Protein AF-A0A847EX05-F1 (afdb_monomer)

Solvent-accessible surface area (backbone atoms only — not comparable to full-atom values): 6772 Å² total; per-residue (Å²): 99,72,54,57,78,71,68,52,88,45,72,25,46,49,72,55,22,53,56,35,44,78,70,76,30,79,47,45,50,23,8,41,78,85,66,51,64,49,65,60,45,47,62,58,38,50,73,66,65,73,51,83,64,46,78,60,63,81,91,55,88,47,68,65,53,50,52,42,52,48,53,52,56,50,47,30,58,76,63,72,28,50,76,41,66,46,69,70,58,47,51,55,50,53,52,52,62,72,69,52,51,80,88,69,61,79,78,74,57,83,90,80,113

Mean predicted aligned error: 4.74 Å

Sequence (113 aa):
RLLQEKGYTVYATSGTCAFLTENGVTATEVSWPDGTGQGDNIMELIAKHRFDLVINIPKNLSKRELTNGFKIRRAAIDYNVPLITNSRLASAFIEAFCHLAETDIQIKSWQEY

Nearest PDB structures (foldseek):
  1b93-assembly1_C-2  TM=7.236E-01  e=9.503E-03  Escherichia coli
  1egh-assembly1_A  TM=7.331E-01  e=1.634E-02  Escherichia coli
  1vmd-assembly1_A  TM=7.049E-01  e=1.527E-02  Thermotoga maritima
  1wo8-assembly1_A  TM=7.160E-01  e=5.533E-02  Thermus thermophilus HB8
  5hn3-assembly1_A  TM=4.965E-01  e=5.183E+00  Thermococcus kodakarensis KOD1

Secondary structure (DSSP, 8-state):
-HHHHTTPPPEEEHHHHHHHHHTT---EEEB-TTS-SSSSBHHHHHHTT--S-EE---SS--HHHHHHHHHHHHHHHHTT--EE--HHHHHHHHHHHHHS-GGG-----GGG-

Structure (mmCIF, N/CA/C/O backbone):
data_AF-A0A847EX05-F1
#
_entry.id   AF-A0A847EX05-F1
#
loop_
_atom_site.group_PDB
_atom_site.id
_atom_site.type_symbol
_atom_site.label_atom_id
_atom_site.label_alt_id
_atom_site.label_comp_id
_atom_site.label_asym_id
_atom_site.label_entity_id
_atom_site.label_seq_id
_atom_site.pdbx_PDB_ins_code
_atom_site.Cartn_x
_atom_site.Cartn_y
_atom_site.Cartn_z
_atom_site.occupancy
_atom_site.B_iso_or_equiv
_atom_site.auth_seq_id
_atom_site.auth_comp_id
_atom_site.auth_asym_id
_atom_site.auth_atom_id
_atom_site.pdbx_PDB_model_num
ATOM 1 N N . ARG A 1 1 ? 0.991 7.306 13.034 1.00 90.88 1 ARG A N 1
ATOM 2 C CA . ARG A 1 1 ? 0.797 6.889 14.443 1.00 90.88 1 ARG A CA 1
ATOM 3 C C . ARG A 1 1 ? -0.635 6.431 14.686 1.00 90.88 1 ARG A C 1
ATOM 5 O O . ARG A 1 1 ? -0.787 5.271 15.020 1.00 90.88 1 ARG A O 1
ATOM 12 N N . LEU A 1 2 ? -1.650 7.239 14.355 1.00 93.06 2 LEU A N 1
ATOM 13 C CA . LEU A 1 2 ? -3.074 6.886 14.507 1.00 93.06 2 LEU A CA 1
ATOM 14 C C . LEU A 1 2 ? -3.460 5.470 14.022 1.00 93.06 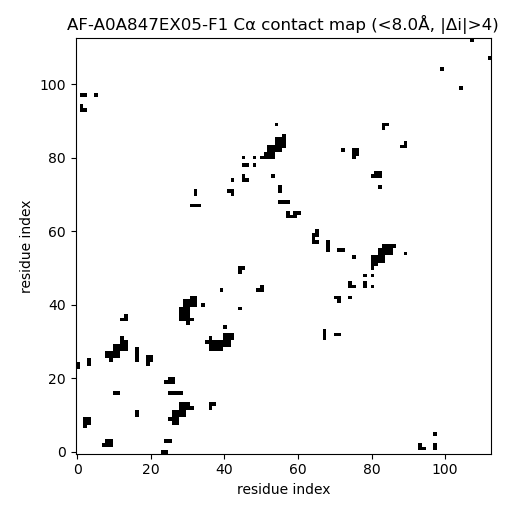2 LEU A C 1
ATOM 16 O O . LEU A 1 2 ? -4.096 4.722 14.753 1.00 93.06 2 LEU A O 1
ATOM 20 N N . LEU A 1 3 ? -3.004 5.062 12.830 1.00 94.00 3 LEU A N 1
ATOM 21 C CA . LEU A 1 3 ? -3.241 3.703 12.316 1.00 94.00 3 LEU A CA 1
ATOM 22 C C . LEU A 1 3 ? -2.675 2.603 13.234 1.00 94.00 3 LEU A C 1
ATOM 24 O O . LEU A 1 3 ? -3.352 1.619 13.505 1.00 94.00 3 LEU A O 1
ATOM 28 N N . GLN A 1 4 ? -1.457 2.786 13.747 1.00 93.88 4 GLN A N 1
ATOM 29 C CA . GLN A 1 4 ? -0.829 1.835 14.666 1.00 93.88 4 GLN A CA 1
ATOM 30 C C . GLN A 1 4 ? -1.556 1.79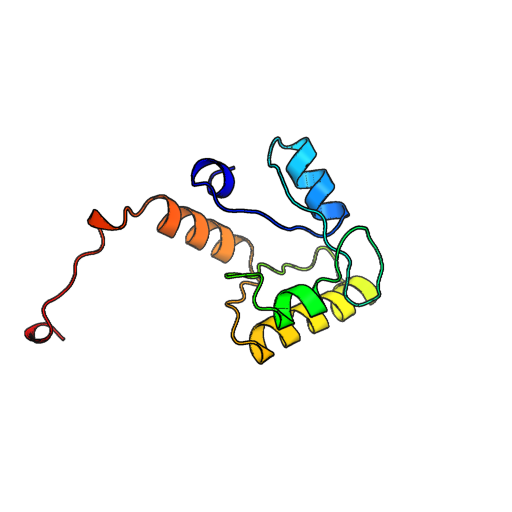7 16.014 1.00 93.88 4 GLN A C 1
ATOM 32 O O . GLN A 1 4 ? -1.764 0.723 16.565 1.00 93.88 4 GLN A O 1
ATOM 37 N N . GLU A 1 5 ? -1.977 2.953 16.531 1.00 92.69 5 GLU A N 1
ATOM 38 C CA . GLU A 1 5 ? -2.761 3.050 17.773 1.00 92.69 5 GLU A CA 1
ATOM 39 C C . GLU A 1 5 ? -4.107 2.324 17.659 1.00 92.69 5 GLU A C 1
ATOM 41 O O . GLU A 1 5 ? -4.603 1.777 18.640 1.00 92.69 5 GLU A O 1
ATOM 46 N N . LYS A 1 6 ? -4.675 2.274 16.451 1.00 91.88 6 LYS A N 1
ATOM 47 C CA . LYS A 1 6 ? -5.899 1.530 16.132 1.00 91.88 6 LYS A CA 1
ATOM 48 C C . LYS A 1 6 ? -5.653 0.067 15.744 1.00 91.88 6 LYS A C 1
ATOM 50 O O . LYS A 1 6 ? -6.606 -0.637 15.438 1.00 91.88 6 LYS A O 1
ATOM 55 N N . GLY A 1 7 ? -4.403 -0.399 15.776 1.00 92.62 7 GLY A N 1
ATOM 56 C CA . GLY A 1 7 ? -4.046 -1.796 15.515 1.00 92.62 7 GLY A CA 1
ATOM 57 C C . GLY A 1 7 ? -3.966 -2.184 14.036 1.00 92.62 7 GLY A C 1
ATOM 58 O O . GLY A 1 7 ? -3.888 -3.372 13.729 1.00 92.62 7 GLY A O 1
ATOM 59 N N . TYR A 1 8 ? -3.959 -1.221 13.109 1.00 94.44 8 TYR A N 1
ATOM 60 C CA . TYR A 1 8 ? -3.776 -1.520 11.689 1.00 94.44 8 TYR A CA 1
ATOM 61 C C . TYR A 1 8 ? -2.330 -1.917 11.390 1.00 94.44 8 TYR A C 1
ATOM 63 O O . TYR A 1 8 ? -1.376 -1.314 11.887 1.00 94.44 8 TYR A O 1
ATOM 71 N N . THR A 1 9 ? -2.170 -2.900 10.505 1.00 95.81 9 THR A N 1
ATOM 72 C CA . THR A 1 9 ? -0.852 -3.303 10.006 1.00 95.81 9 THR A CA 1
ATOM 73 C C . THR A 1 9 ? -0.437 -2.389 8.860 1.00 95.81 9 THR A C 1
ATOM 75 O O . THR A 1 9 ? -1.163 -2.240 7.879 1.00 95.81 9 THR A O 1
ATOM 78 N N . VAL A 1 10 ? 0.746 -1.785 8.967 1.00 96.62 10 VAL A N 1
ATOM 79 C CA . VAL A 1 10 ? 1.285 -0.890 7.937 1.00 96.62 10 VAL A CA 1
ATOM 80 C C . VAL A 1 10 ? 2.360 -1.618 7.142 1.00 96.62 10 VAL A C 1
ATOM 82 O O . VAL A 1 10 ? 3.292 -2.180 7.714 1.00 96.62 10 VAL A O 1
ATOM 85 N N . TYR A 1 11 ? 2.255 -1.565 5.817 1.00 97.19 11 TYR A N 1
ATOM 86 C CA . TYR A 1 11 ? 3.295 -2.012 4.895 1.00 97.19 11 TYR A CA 1
ATOM 87 C C . TYR A 1 11 ? 3.872 -0.814 4.146 1.00 97.19 11 TYR A C 1
ATOM 89 O O . TYR A 1 11 ? 3.153 0.141 3.842 1.00 97.19 11 TYR A O 1
ATOM 97 N N . ALA A 1 12 ? 5.168 -0.845 3.849 1.00 96.50 12 ALA A N 1
ATOM 98 C CA . ALA A 1 12 ? 5.846 0.278 3.217 1.00 96.50 12 ALA A CA 1
ATOM 99 C C . ALA A 1 12 ? 7.052 -0.163 2.381 1.00 96.50 12 ALA A C 1
ATOM 101 O O . ALA A 1 12 ? 7.798 -1.059 2.754 1.00 96.50 12 ALA A O 1
ATOM 102 N N . THR A 1 13 ? 7.297 0.520 1.263 1.00 94.94 13 THR A N 1
ATOM 103 C CA . THR A 1 13 ? 8.554 0.365 0.512 1.00 94.94 13 THR A CA 1
ATOM 104 C C . THR A 1 13 ? 9.742 0.811 1.361 1.00 94.94 13 THR A C 1
ATOM 106 O O . THR A 1 13 ? 9.580 1.745 2.147 1.00 94.94 13 THR A O 1
ATOM 109 N N . SER A 1 14 ? 10.937 0.260 1.136 1.00 92.50 14 SER A N 1
ATOM 110 C CA . SER A 1 14 ? 12.157 0.479 1.940 1.00 92.50 14 SER A CA 1
ATOM 111 C C . SER A 1 14 ? 12.341 1.895 2.497 1.00 92.50 14 SER A C 1
ATOM 113 O O . SER A 1 14 ? 12.435 2.086 3.705 1.00 92.50 14 SER A O 1
ATOM 115 N N . GLY A 1 15 ? 12.336 2.917 1.631 1.00 92.62 15 GLY A N 1
ATOM 116 C CA . GLY A 1 15 ? 12.556 4.303 2.063 1.00 92.62 15 GLY A CA 1
ATOM 117 C C . GLY A 1 15 ? 11.439 4.852 2.957 1.00 92.62 15 GLY A C 1
ATOM 118 O O . GLY A 1 15 ? 11.705 5.578 3.910 1.00 92.62 15 GLY A O 1
ATOM 119 N N . THR A 1 16 ? 10.193 4.482 2.670 1.00 94.56 16 THR A N 1
ATOM 120 C CA . THR A 1 16 ? 9.029 4.841 3.491 1.00 94.56 16 THR A CA 1
ATOM 121 C C . THR A 1 16 ? 9.032 4.064 4.805 1.00 94.56 16 THR A C 1
ATOM 123 O O . THR A 1 16 ? 8.714 4.635 5.841 1.00 94.56 16 THR A O 1
ATOM 126 N N . CYS A 1 17 ? 9.431 2.790 4.786 1.00 96.31 17 CYS A N 1
ATOM 127 C CA . CYS A 1 17 ? 9.538 1.953 5.978 1.00 96.31 17 CYS A CA 1
ATOM 128 C C . CYS A 1 17 ? 10.572 2.517 6.960 1.00 96.31 17 CYS A C 1
ATOM 130 O O . CYS A 1 17 ? 10.266 2.688 8.136 1.00 96.31 17 CYS A O 1
ATOM 132 N N . ALA A 1 18 ? 11.759 2.885 6.467 1.00 95.56 18 ALA A N 1
ATOM 133 C CA . ALA A 1 18 ? 12.787 3.541 7.273 1.00 95.56 18 ALA A CA 1
ATOM 134 C C . ALA A 1 18 ? 12.267 4.847 7.896 1.00 95.56 18 ALA A C 1
ATOM 136 O O . ALA A 1 18 ? 12.331 5.016 9.112 1.00 95.56 18 ALA A O 1
ATOM 137 N N . PHE A 1 19 ? 11.651 5.715 7.084 1.00 95.50 19 PHE A N 1
ATOM 138 C CA . PHE A 1 19 ? 11.075 6.975 7.557 1.00 95.50 19 PHE A CA 1
ATOM 139 C C . PHE A 1 19 ? 10.009 6.771 8.647 1.00 95.50 19 PHE A C 1
ATOM 141 O O . PHE A 1 19 ? 9.990 7.492 9.643 1.00 95.50 19 PHE A O 1
ATOM 148 N N . LEU A 1 20 ? 9.112 5.797 8.476 1.00 95.75 20 LEU A N 1
ATOM 149 C CA . LEU A 1 20 ? 8.074 5.487 9.460 1.00 95.75 20 LEU A CA 1
ATOM 150 C C . LEU A 1 20 ? 8.680 4.978 10.772 1.00 95.75 20 LEU A C 1
ATOM 152 O O . LEU A 1 20 ? 8.331 5.494 11.837 1.00 95.75 20 LEU A O 1
ATOM 156 N N . THR A 1 21 ? 9.626 4.042 10.692 1.00 95.50 21 THR A N 1
ATOM 157 C CA . THR A 1 21 ? 10.293 3.452 11.860 1.00 95.50 21 THR A CA 1
ATOM 158 C C . THR A 1 21 ? 11.078 4.497 12.649 1.00 95.50 21 THR A C 1
ATOM 160 O O . THR A 1 21 ? 10.938 4.563 13.869 1.00 95.50 21 THR A O 1
ATOM 163 N N . GLU A 1 22 ? 11.824 5.380 11.976 1.00 96.81 22 GLU A N 1
ATOM 164 C CA . GLU A 1 22 ? 12.527 6.512 12.607 1.00 96.81 22 GLU A CA 1
ATOM 165 C C . GLU A 1 22 ? 11.571 7.451 13.361 1.00 96.81 22 GLU A C 1
ATOM 167 O O . GLU A 1 22 ? 11.948 8.072 14.352 1.00 96.81 22 GLU A O 1
ATOM 172 N N . ASN A 1 23 ? 10.307 7.522 12.933 1.00 95.50 23 ASN A N 1
ATOM 173 C CA . ASN A 1 23 ? 9.261 8.326 13.563 1.00 95.50 23 ASN A CA 1
ATOM 174 C C . ASN A 1 23 ? 8.391 7.536 14.564 1.00 95.50 23 ASN A C 1
ATOM 176 O O . ASN A 1 23 ? 7.351 8.040 15.017 1.00 95.50 23 ASN A O 1
ATOM 180 N N . GLY A 1 24 ? 8.809 6.323 14.940 1.00 95.00 24 GLY A N 1
ATOM 181 C CA . GLY A 1 24 ? 8.137 5.473 15.926 1.00 95.00 24 GLY A CA 1
ATOM 182 C C . GLY A 1 24 ? 6.879 4.776 15.402 1.00 95.00 24 GLY A C 1
ATOM 183 O O . GLY A 1 24 ? 5.996 4.445 16.191 1.00 95.00 24 GLY A O 1
ATOM 184 N N . VAL A 1 25 ? 6.761 4.603 14.082 1.00 95.94 25 VAL A N 1
ATOM 185 C CA . VAL A 1 25 ? 5.685 3.838 13.441 1.00 95.94 25 VAL A CA 1
ATOM 186 C C . VAL A 1 25 ? 6.261 2.548 12.872 1.00 95.94 25 VAL A C 1
ATOM 188 O O . VAL A 1 25 ? 7.062 2.579 11.943 1.00 95.94 25 VAL A O 1
ATOM 191 N N . THR A 1 26 ? 5.832 1.410 13.403 1.00 95.62 26 THR A N 1
ATOM 192 C CA . THR A 1 26 ? 6.207 0.093 12.892 1.00 95.62 26 THR A CA 1
ATOM 193 C C . THR A 1 26 ? 5.561 -0.138 11.530 1.00 95.62 26 THR A C 1
ATOM 195 O O . THR A 1 26 ? 4.352 0.031 11.366 1.00 95.62 26 THR A O 1
ATOM 198 N N . ALA A 1 27 ? 6.366 -0.550 10.554 1.00 96.69 27 ALA A N 1
ATOM 199 C CA . ALA A 1 27 ? 5.907 -0.940 9.230 1.00 96.69 27 ALA A CA 1
ATOM 200 C C . ALA A 1 27 ? 6.648 -2.197 8.756 1.00 96.69 27 ALA A C 1
ATOM 202 O O . ALA A 1 27 ? 7.803 -2.419 9.115 1.00 96.69 27 ALA A O 1
ATOM 203 N N . THR A 1 28 ? 5.974 -3.015 7.951 1.00 96.56 28 THR A N 1
ATOM 204 C CA . THR A 1 28 ? 6.570 -4.178 7.286 1.00 96.56 28 THR A CA 1
ATOM 205 C C . THR A 1 28 ? 7.085 -3.763 5.914 1.00 96.56 28 THR A C 1
ATOM 207 O O . THR A 1 28 ? 6.340 -3.192 5.112 1.00 96.56 28 THR A O 1
ATOM 210 N N . GLU A 1 29 ? 8.357 -4.038 5.638 1.00 97.19 29 GLU A N 1
ATOM 211 C CA . GLU A 1 29 ? 8.970 -3.670 4.366 1.00 97.19 29 GLU A CA 1
ATOM 212 C C . GLU A 1 29 ? 8.453 -4.541 3.208 1.00 97.19 29 GLU A C 1
ATOM 214 O O . GLU A 1 29 ? 8.281 -5.752 3.358 1.00 97.19 29 GLU A O 1
ATOM 219 N N . VAL A 1 30 ? 8.208 -3.919 2.052 1.00 97.00 30 VAL A N 1
ATOM 220 C CA . VAL A 1 30 ? 7.851 -4.598 0.796 1.00 97.00 30 VAL A CA 1
ATOM 221 C C . VAL A 1 30 ? 8.738 -4.129 -0.352 1.00 97.00 30 VAL A C 1
ATOM 223 O O . VAL A 1 30 ? 9.126 -2.954 -0.420 1.00 97.00 30 VAL A O 1
ATOM 226 N N . SER A 1 31 ? 9.017 -5.029 -1.293 1.00 96.94 31 SER A N 1
ATOM 227 C CA . SER A 1 31 ? 9.819 -4.714 -2.472 1.00 96.94 31 SER A CA 1
ATOM 228 C C . SER A 1 31 ? 8.963 -4.139 -3.601 1.00 96.94 31 SER A C 1
ATOM 230 O O . SER A 1 31 ? 7.762 -4.396 -3.732 1.00 96.94 31 SER A O 1
ATOM 232 N N . TRP A 1 32 ? 9.590 -3.308 -4.426 1.00 96.19 32 TRP A N 1
ATOM 233 C CA . TRP A 1 32 ? 8.970 -2.652 -5.570 1.00 96.19 32 TRP A CA 1
ATOM 234 C C . TRP A 1 32 ? 8.632 -3.640 -6.703 1.00 96.19 32 TRP A C 1
ATOM 236 O O . TRP A 1 32 ? 9.188 -4.736 -6.773 1.00 96.19 32 TRP A O 1
ATOM 246 N N . PRO A 1 33 ? 7.789 -3.241 -7.678 1.00 95.88 33 PRO A N 1
ATOM 247 C CA . PRO A 1 33 ? 7.465 -4.060 -8.850 1.00 95.88 33 PRO A CA 1
ATOM 248 C C . PRO A 1 33 ? 8.666 -4.456 -9.721 1.00 95.88 33 PRO A C 1
ATOM 250 O O . PRO A 1 33 ? 8.552 -5.364 -10.535 1.00 95.88 33 PRO A O 1
ATOM 253 N N . ASP A 1 34 ? 9.791 -3.748 -9.613 1.00 94.19 34 ASP A N 1
ATOM 254 C CA . ASP A 1 34 ? 11.051 -4.069 -10.296 1.00 94.19 34 ASP A CA 1
ATOM 255 C C . ASP A 1 34 ? 11.960 -5.010 -9.477 1.00 94.19 34 ASP A C 1
ATOM 257 O O . ASP A 1 34 ? 13.092 -5.263 -9.880 1.00 94.19 34 ASP A O 1
ATOM 261 N N . GLY A 1 35 ? 11.481 -5.519 -8.336 1.00 90.19 35 GLY A N 1
ATOM 262 C CA . GLY A 1 35 ? 12.211 -6.421 -7.442 1.00 90.19 35 GLY A CA 1
ATOM 263 C C . GLY A 1 35 ? 13.199 -5.721 -6.509 1.00 90.19 35 GLY A C 1
ATOM 264 O O . GLY A 1 35 ? 13.910 -6.385 -5.763 1.00 90.19 35 GLY A O 1
ATOM 265 N N . THR A 1 36 ? 13.272 -4.388 -6.533 1.00 90.50 36 THR A N 1
ATOM 266 C CA . THR A 1 36 ? 14.178 -3.639 -5.655 1.00 90.50 36 THR A CA 1
ATOM 267 C C . THR A 1 36 ? 13.581 -3.406 -4.265 1.00 90.50 36 THR A C 1
ATOM 269 O O . THR A 1 36 ? 12.395 -3.113 -4.130 1.00 90.50 36 THR A O 1
ATOM 272 N N . GLY A 1 37 ? 14.419 -3.465 -3.229 1.00 89.12 37 GLY A N 1
ATOM 273 C CA . GLY A 1 37 ? 13.998 -3.364 -1.824 1.00 89.12 37 GLY A CA 1
ATOM 274 C C . GLY A 1 37 ? 14.004 -4.725 -1.128 1.00 89.12 37 GLY A C 1
ATOM 275 O O . GLY A 1 37 ? 14.446 -5.710 -1.717 1.00 89.12 37 GLY A O 1
ATOM 276 N N . GLN A 1 38 ? 13.556 -4.774 0.125 1.00 88.88 38 GLN A N 1
ATOM 277 C CA . GLN A 1 38 ? 13.456 -6.015 0.896 1.00 88.88 38 GLN A CA 1
ATOM 278 C C . GLN A 1 38 ? 11.998 -6.453 1.062 1.00 88.88 38 GLN A C 1
ATOM 280 O O . GLN A 1 38 ? 11.074 -5.660 0.889 1.00 88.88 38 GLN A O 1
ATOM 285 N N . GLY A 1 39 ? 11.805 -7.724 1.414 1.00 92.38 39 GLY A N 1
ATOM 286 C CA . GLY A 1 39 ? 10.484 -8.308 1.629 1.00 92.38 39 GLY A CA 1
ATOM 287 C C . GLY A 1 39 ? 9.765 -8.725 0.344 1.00 92.38 39 GLY A C 1
ATOM 288 O O . GLY A 1 39 ? 10.296 -8.635 -0.769 1.00 92.38 39 GLY A O 1
ATOM 289 N N . ASP A 1 40 ? 8.536 -9.202 0.522 1.00 95.44 40 ASP A N 1
ATOM 290 C CA . ASP A 1 40 ? 7.698 -9.718 -0.560 1.00 95.44 40 ASP A CA 1
ATOM 291 C C . ASP A 1 40 ? 7.386 -8.640 -1.603 1.00 95.44 40 ASP A C 1
ATOM 293 O O . ASP A 1 40 ? 7.302 -7.443 -1.303 1.00 95.44 40 ASP A O 1
ATOM 297 N N . ASN A 1 41 ? 7.195 -9.069 -2.851 1.00 96.88 41 ASN A N 1
ATOM 298 C CA . ASN A 1 41 ? 6.892 -8.152 -3.938 1.00 96.88 41 ASN A CA 1
ATOM 299 C C . ASN A 1 41 ? 5.501 -7.534 -3.767 1.00 96.88 41 ASN A C 1
ATOM 301 O O . ASN A 1 41 ? 4.498 -8.247 -3.682 1.00 96.88 41 ASN A O 1
ATOM 305 N N . ILE A 1 42 ? 5.421 -6.202 -3.804 1.00 97.00 42 ILE A N 1
ATOM 306 C CA . ILE A 1 42 ? 4.156 -5.481 -3.633 1.00 97.00 42 ILE A CA 1
ATOM 307 C C . ILE A 1 42 ? 3.081 -5.906 -4.644 1.00 97.00 42 ILE A C 1
ATOM 309 O O . ILE A 1 42 ? 1.905 -5.957 -4.293 1.00 97.00 42 ILE A O 1
ATOM 313 N N . MET A 1 43 ? 3.462 -6.257 -5.877 1.00 97.38 43 MET A N 1
ATOM 314 C CA . MET A 1 43 ? 2.511 -6.679 -6.910 1.00 97.38 43 MET A CA 1
ATOM 315 C C . MET A 1 43 ? 1.856 -8.013 -6.553 1.00 97.38 43 MET A C 1
ATOM 317 O O . MET A 1 43 ? 0.653 -8.180 -6.743 1.00 97.38 43 MET A O 1
ATOM 321 N N . GLU A 1 44 ? 2.630 -8.948 -6.000 1.00 96.62 44 GLU A N 1
ATOM 322 C CA . GLU A 1 44 ? 2.105 -10.234 -5.544 1.00 96.62 44 GLU A CA 1
ATOM 323 C C . GLU A 1 44 ? 1.208 -10.080 -4.322 1.00 96.62 44 GLU A C 1
ATOM 325 O O . GLU A 1 44 ? 0.180 -10.745 -4.226 1.00 96.62 44 GLU A O 1
ATOM 330 N N . LEU A 1 45 ? 1.586 -9.208 -3.387 1.00 97.50 45 LEU A N 1
ATOM 331 C CA . LEU A 1 45 ? 0.796 -8.949 -2.188 1.00 97.50 45 LEU A CA 1
ATOM 332 C C . LEU A 1 45 ? -0.564 -8.328 -2.533 1.00 97.50 45 LEU A C 1
ATOM 334 O O . LEU A 1 45 ? -1.576 -8.753 -1.975 1.00 97.50 45 LEU A O 1
ATOM 338 N N . ILE A 1 46 ? -0.607 -7.392 -3.490 1.00 97.56 46 ILE A N 1
ATOM 339 C CA . ILE A 1 46 ? -1.869 -6.847 -4.017 1.00 97.56 46 ILE A CA 1
ATOM 340 C C . ILE A 1 46 ? -2.706 -7.968 -4.645 1.00 97.56 46 ILE A C 1
ATOM 342 O O . ILE A 1 46 ? -3.873 -8.116 -4.296 1.00 97.56 46 ILE A O 1
ATOM 346 N N . ALA A 1 47 ? -2.109 -8.796 -5.510 1.00 97.00 47 ALA A N 1
ATOM 347 C CA . ALA A 1 47 ? -2.815 -9.895 -6.174 1.00 97.00 47 ALA A CA 1
ATOM 348 C C . ALA A 1 47 ? -3.361 -10.950 -5.193 1.00 97.00 47 ALA A C 1
ATOM 350 O O . ALA A 1 47 ? -4.388 -11.572 -5.443 1.00 97.00 47 ALA A O 1
ATOM 351 N N . LYS A 1 48 ? -2.683 -11.143 -4.056 1.00 97.38 48 LYS A N 1
ATOM 352 C CA . LYS A 1 48 ? -3.091 -12.039 -2.963 1.00 97.38 48 LYS A CA 1
ATOM 353 C C . LYS A 1 48 ? -4.055 -11.370 -1.968 1.00 97.38 48 LYS A C 1
ATOM 355 O O . LYS A 1 48 ? -4.271 -11.932 -0.897 1.00 97.38 48 LYS A O 1
ATOM 360 N N . HIS A 1 49 ? -4.594 -10.186 -2.282 1.00 96.06 49 HIS A N 1
ATOM 361 C CA . HIS A 1 49 ? -5.491 -9.408 -1.417 1.00 96.06 49 HIS A CA 1
ATOM 362 C C . HIS A 1 49 ? -4.949 -9.213 0.008 1.00 96.06 49 HIS A C 1
ATOM 364 O O . HIS A 1 49 ? -5.660 -9.348 0.998 1.00 96.06 49 HIS A O 1
ATOM 370 N N . ARG A 1 50 ? -3.653 -8.902 0.126 1.00 97.06 50 ARG A N 1
ATOM 371 C CA . ARG A 1 50 ? -3.004 -8.645 1.422 1.00 97.06 50 ARG A CA 1
ATOM 372 C C . ARG A 1 50 ? -3.176 -7.209 1.922 1.00 97.06 50 ARG A C 1
ATOM 374 O O . ARG A 1 50 ? -2.705 -6.909 3.014 1.00 97.06 50 ARG A O 1
ATOM 381 N N . PHE A 1 51 ? -3.811 -6.342 1.133 1.00 97.06 51 PHE A N 1
ATOM 382 C CA . PHE A 1 51 ? -4.033 -4.935 1.456 1.00 97.06 51 PHE A CA 1
ATOM 383 C C . PHE A 1 51 ? -5.506 -4.566 1.301 1.00 97.06 51 PHE A C 1
ATOM 385 O O . PHE A 1 51 ? -6.095 -4.833 0.255 1.00 97.06 51 PHE A O 1
ATOM 392 N N . ASP A 1 52 ? -6.044 -3.864 2.297 1.00 96.44 52 ASP A N 1
ATOM 393 C CA . ASP A 1 52 ? -7.397 -3.290 2.262 1.00 96.44 52 ASP A CA 1
ATOM 394 C C . ASP A 1 52 ? -7.416 -1.858 1.699 1.00 96.44 52 ASP A C 1
ATOM 396 O O . ASP A 1 52 ? -8.450 -1.352 1.270 1.00 96.44 52 ASP A O 1
ATOM 400 N N . LEU A 1 53 ? -6.261 -1.186 1.698 1.00 97.06 53 LEU A N 1
ATOM 401 C CA . LEU A 1 53 ? -6.087 0.177 1.204 1.00 97.06 53 LEU A CA 1
ATOM 402 C C . LEU A 1 53 ? -4.651 0.384 0.720 1.00 97.06 53 LEU A C 1
ATOM 404 O O . LEU A 1 53 ? -3.691 0.053 1.416 1.00 97.06 53 LEU A O 1
ATOM 408 N N . VAL A 1 54 ? -4.500 1.016 -0.442 1.00 97.81 54 VAL A N 1
ATOM 409 C CA . VAL A 1 54 ? -3.209 1.460 -0.973 1.00 97.81 54 VAL A CA 1
ATOM 410 C C . VAL A 1 54 ? -3.142 2.985 -0.965 1.00 97.81 54 VAL A C 1
ATOM 412 O O . VAL A 1 54 ? -3.987 3.667 -1.541 1.00 97.81 54 VAL A O 1
ATOM 415 N N . ILE A 1 55 ? -2.083 3.536 -0.367 1.00 97.31 55 ILE A N 1
ATOM 416 C CA . ILE A 1 55 ? -1.748 4.963 -0.455 1.00 97.31 55 ILE A CA 1
ATOM 417 C C . ILE A 1 55 ? -0.468 5.092 -1.282 1.00 97.31 55 ILE A C 1
ATOM 419 O O . ILE A 1 55 ? 0.609 4.695 -0.842 1.00 97.31 55 ILE A O 1
ATOM 423 N N . ASN A 1 56 ? -0.574 5.638 -2.495 1.00 96.62 56 ASN A N 1
ATOM 424 C CA . ASN A 1 56 ? 0.559 5.787 -3.407 1.00 96.62 56 ASN A CA 1
ATOM 425 C C . ASN A 1 56 ? 0.719 7.242 -3.856 1.00 96.62 56 ASN A C 1
ATOM 427 O O . ASN A 1 56 ? 0.062 7.697 -4.793 1.00 96.62 56 ASN A O 1
ATOM 431 N N . ILE A 1 57 ? 1.619 7.962 -3.186 1.00 94.62 57 ILE A N 1
ATOM 432 C CA . ILE A 1 57 ? 1.940 9.364 -3.467 1.00 94.62 57 ILE A CA 1
ATOM 433 C C . ILE A 1 57 ? 3.389 9.411 -3.970 1.00 94.62 57 ILE A C 1
ATOM 435 O O . ILE A 1 57 ? 4.281 8.996 -3.229 1.00 94.62 57 ILE A O 1
ATOM 439 N N . PRO A 1 58 ? 3.648 9.869 -5.209 1.00 89.38 58 PRO A N 1
ATOM 440 C CA . PRO A 1 58 ? 4.996 9.863 -5.767 1.00 89.38 58 PRO A CA 1
ATOM 441 C C . PRO A 1 58 ? 5.911 10.817 -4.995 1.00 89.38 58 PRO A C 1
ATOM 443 O O . PRO A 1 58 ? 5.573 11.985 -4.796 1.00 89.38 58 PRO A O 1
ATOM 446 N N . LYS A 1 59 ? 7.099 10.342 -4.605 1.00 85.81 59 LYS A N 1
ATOM 447 C CA . LYS A 1 59 ? 8.101 11.167 -3.908 1.00 85.81 59 LYS A CA 1
ATOM 448 C C . LYS A 1 59 ? 8.768 12.182 -4.836 1.00 85.81 59 LYS A C 1
ATOM 450 O O . LYS A 1 59 ? 9.161 13.262 -4.406 1.00 85.81 59 LYS A O 1
ATOM 455 N N . ASN A 1 60 ? 8.971 11.808 -6.095 1.00 89.56 60 ASN A N 1
ATOM 456 C CA . ASN A 1 60 ? 9.619 12.630 -7.111 1.00 89.56 60 ASN A CA 1
ATOM 457 C C . ASN A 1 60 ? 9.157 12.221 -8.518 1.00 89.56 60 ASN A C 1
ATOM 459 O O . ASN A 1 60 ? 8.432 11.245 -8.696 1.00 89.56 60 ASN A O 1
ATOM 463 N N . LEU A 1 61 ? 9.600 12.971 -9.527 1.00 91.25 61 LEU A N 1
ATOM 464 C CA . 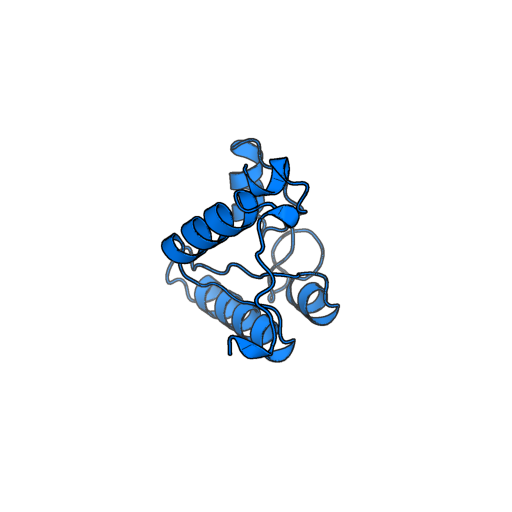LEU A 1 61 ? 9.254 12.733 -10.931 1.00 91.25 61 LEU A CA 1
ATOM 465 C C . LEU A 1 61 ? 10.279 11.856 -11.666 1.00 91.25 61 LEU A C 1
ATOM 467 O O . LEU A 1 61 ? 10.357 11.886 -12.893 1.00 91.25 61 LEU A O 1
ATOM 471 N N . SER A 1 62 ? 11.097 11.083 -10.943 1.00 94.38 62 SER A N 1
ATOM 472 C CA . SER A 1 62 ? 12.039 10.175 -11.596 1.00 94.38 62 SER A CA 1
ATOM 473 C C . SER A 1 62 ? 11.289 9.093 -12.374 1.00 94.38 62 SER A C 1
ATOM 475 O O . SER A 1 62 ? 10.240 8.601 -11.954 1.00 94.38 62 SER A O 1
ATOM 477 N N . LYS A 1 63 ? 11.852 8.674 -13.513 1.00 93.69 63 LYS A N 1
ATOM 478 C CA . LYS A 1 63 ? 11.238 7.651 -14.371 1.00 93.69 63 LYS A CA 1
ATOM 479 C C . LYS A 1 63 ? 10.948 6.358 -13.606 1.00 93.69 63 LYS A C 1
ATOM 481 O O . LYS A 1 63 ? 9.895 5.758 -13.811 1.00 93.69 63 LYS A O 1
ATOM 486 N N . ARG A 1 64 ? 11.859 5.942 -12.720 1.00 93.06 64 ARG A N 1
ATOM 487 C CA . ARG A 1 64 ? 11.696 4.737 -11.896 1.00 93.06 64 ARG A CA 1
ATOM 488 C C . ARG A 1 64 ? 10.520 4.873 -10.928 1.00 93.06 64 ARG A C 1
ATOM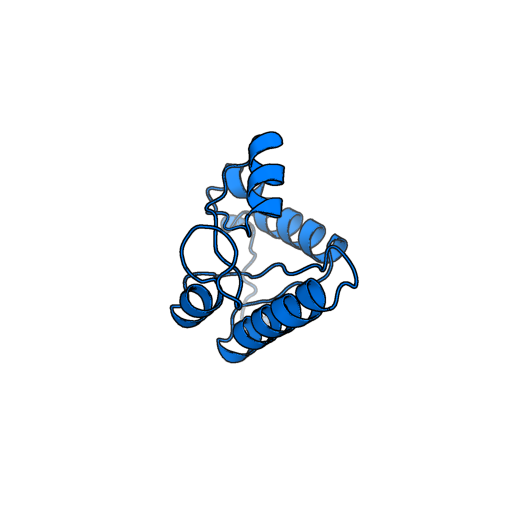 490 O O . ARG A 1 64 ? 9.658 4.001 -10.931 1.00 93.06 64 ARG A O 1
ATOM 497 N N . GLU A 1 65 ? 10.451 5.978 -10.184 1.00 92.50 65 GLU A N 1
ATOM 498 C CA . GLU A 1 65 ? 9.352 6.269 -9.250 1.00 92.50 65 GLU A CA 1
ATOM 499 C C . GLU A 1 65 ? 7.999 6.279 -9.970 1.00 92.50 65 GLU A C 1
ATOM 501 O O . GLU A 1 65 ? 7.064 5.588 -9.570 1.00 92.50 65 GLU A O 1
ATOM 506 N N . LEU A 1 66 ? 7.905 7.005 -11.088 1.00 93.88 66 LEU A N 1
ATOM 507 C CA . LEU A 1 66 ? 6.663 7.116 -11.851 1.00 93.88 66 LEU A CA 1
ATOM 508 C C . LEU A 1 66 ? 6.236 5.778 -12.467 1.00 93.88 66 LEU A C 1
ATOM 510 O O . LEU A 1 66 ? 5.049 5.455 -12.442 1.00 93.88 66 LEU A O 1
ATOM 514 N N . THR A 1 67 ? 7.185 4.986 -12.977 1.00 95.81 67 THR A N 1
ATOM 515 C CA . THR A 1 67 ? 6.900 3.678 -13.595 1.00 95.81 67 THR A CA 1
ATOM 516 C C . THR A 1 67 ? 6.430 2.668 -12.556 1.00 95.81 67 THR A C 1
ATOM 518 O O . THR A 1 67 ? 5.407 2.011 -12.747 1.00 95.81 67 THR A O 1
ATOM 521 N N . ASN A 1 68 ? 7.153 2.543 -11.444 1.00 95.50 68 ASN A N 1
ATOM 522 C CA . ASN A 1 68 ? 6.787 1.609 -10.388 1.00 95.50 68 ASN A CA 1
ATOM 523 C C . ASN A 1 68 ? 5.500 2.042 -9.678 1.00 95.50 68 ASN A C 1
ATOM 525 O O . ASN A 1 68 ? 4.612 1.218 -9.470 1.00 95.50 68 ASN A O 1
ATOM 529 N N . GLY A 1 69 ? 5.346 3.338 -9.394 1.00 95.88 69 GLY A N 1
ATOM 530 C CA . GLY A 1 69 ? 4.106 3.892 -8.858 1.00 95.88 69 GLY A CA 1
ATOM 531 C C . GLY A 1 69 ? 2.915 3.642 -9.784 1.00 95.88 69 GLY A C 1
ATOM 532 O O . GLY A 1 69 ? 1.857 3.234 -9.317 1.00 95.88 69 GLY A O 1
ATOM 533 N N . PHE A 1 70 ? 3.078 3.804 -11.102 1.00 96.81 70 PHE A N 1
ATOM 534 C CA . PHE A 1 70 ? 2.026 3.472 -12.067 1.00 96.81 70 PHE A CA 1
ATOM 535 C C . PHE A 1 70 ? 1.612 1.998 -11.989 1.00 96.81 70 PHE A C 1
ATOM 537 O O . PHE A 1 70 ? 0.418 1.719 -11.925 1.00 96.81 70 PHE A O 1
ATOM 544 N N . LYS A 1 71 ? 2.573 1.065 -11.939 1.00 97.75 71 LYS A N 1
ATOM 545 C CA . LYS A 1 71 ? 2.285 -0.375 -11.814 1.00 97.75 71 LYS A CA 1
ATOM 546 C C . LYS A 1 71 ? 1.501 -0.695 -10.540 1.00 97.75 71 LYS A C 1
ATOM 548 O O . LYS A 1 71 ? 0.513 -1.415 -10.616 1.00 97.75 71 LYS A O 1
ATOM 553 N N . ILE A 1 72 ? 1.896 -0.115 -9.404 1.00 97.50 72 ILE A N 1
ATOM 554 C CA . ILE A 1 72 ? 1.205 -0.301 -8.117 1.00 97.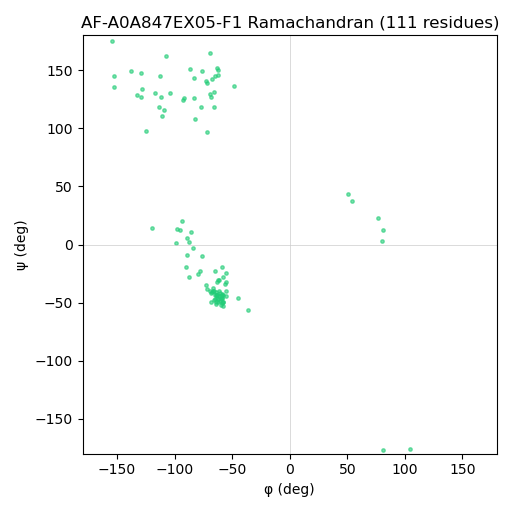50 72 ILE A CA 1
ATOM 555 C C . ILE A 1 72 ? -0.230 0.220 -8.195 1.00 97.50 72 ILE A C 1
ATOM 557 O O . ILE A 1 72 ? -1.164 -0.492 -7.840 1.00 97.50 72 ILE A O 1
ATOM 561 N N . ARG A 1 73 ? -0.422 1.448 -8.698 1.00 98.00 73 ARG A N 1
ATOM 562 C CA . ARG A 1 73 ? -1.762 2.032 -8.853 1.00 98.00 73 ARG A CA 1
ATOM 563 C C . ARG A 1 73 ? -2.633 1.202 -9.784 1.00 98.00 73 ARG A C 1
ATOM 565 O O . ARG A 1 73 ? -3.800 0.990 -9.487 1.00 98.00 73 ARG A O 1
ATOM 572 N N . ARG A 1 74 ? -2.065 0.719 -10.891 1.00 98.12 74 ARG A N 1
ATOM 573 C CA . ARG A 1 74 ? -2.782 -0.126 -11.843 1.00 98.12 74 ARG A CA 1
ATOM 574 C C . ARG A 1 74 ? -3.214 -1.444 -11.201 1.00 98.12 74 ARG A C 1
ATOM 576 O O . ARG A 1 74 ? -4.380 -1.790 -11.316 1.00 98.12 74 ARG A O 1
ATOM 583 N N . ALA A 1 75 ? -2.319 -2.108 -10.472 1.00 97.88 75 ALA A N 1
ATOM 584 C CA . ALA A 1 75 ? -2.642 -3.338 -9.758 1.00 97.88 75 ALA A CA 1
ATOM 585 C C . ALA A 1 75 ? -3.729 -3.129 -8.698 1.00 97.88 75 ALA A C 1
ATOM 587 O O . ALA A 1 75 ? -4.663 -3.916 -8.643 1.00 97.88 75 ALA A O 1
ATOM 588 N N . ALA A 1 76 ? -3.655 -2.062 -7.897 1.00 98.12 76 ALA A N 1
ATOM 589 C CA . ALA A 1 76 ? -4.697 -1.768 -6.911 1.00 98.12 76 ALA A CA 1
ATOM 590 C C . ALA A 1 76 ? -6.084 -1.671 -7.572 1.00 98.12 76 ALA A C 1
ATOM 592 O O . ALA A 1 76 ? -7.030 -2.289 -7.101 1.00 98.12 76 ALA A O 1
ATOM 593 N N . ILE A 1 77 ? -6.182 -0.986 -8.716 1.00 97.62 77 ILE A N 1
ATOM 594 C CA . ILE A 1 77 ? -7.430 -0.903 -9.486 1.00 97.62 77 ILE A CA 1
ATOM 595 C C . ILE A 1 77 ? -7.845 -2.266 -10.056 1.00 97.62 77 ILE A C 1
ATOM 597 O O . ILE A 1 77 ? -9.000 -2.653 -9.905 1.00 97.62 77 ILE A O 1
ATOM 601 N N . ASP A 1 78 ? -6.926 -3.001 -10.687 1.00 98.00 78 ASP A N 1
ATOM 602 C CA . ASP A 1 78 ? -7.230 -4.290 -11.327 1.00 98.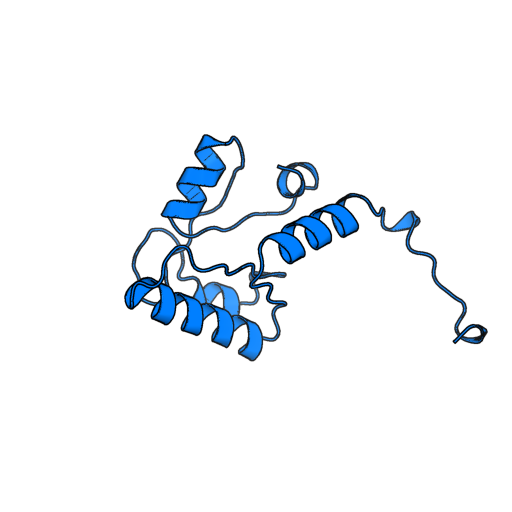00 78 ASP A CA 1
ATOM 603 C C . ASP A 1 78 ? -7.708 -5.351 -10.313 1.00 98.00 78 ASP A C 1
ATOM 605 O O . ASP A 1 78 ? -8.556 -6.175 -10.645 1.00 98.00 78 ASP A O 1
ATOM 609 N N . TYR A 1 79 ? -7.215 -5.299 -9.070 1.00 97.75 79 TYR A N 1
ATOM 610 C CA . TYR A 1 79 ? -7.621 -6.182 -7.968 1.00 97.75 79 TYR A CA 1
ATOM 611 C C . TYR A 1 79 ? -8.663 -5.553 -7.027 1.00 97.75 79 TYR A C 1
ATOM 613 O O . TYR A 1 79 ? -8.919 -6.085 -5.950 1.00 97.75 79 TYR A O 1
ATOM 621 N N . ASN A 1 80 ? -9.283 -4.435 -7.421 1.00 97.50 80 ASN A N 1
ATOM 622 C CA . ASN A 1 80 ? -10.338 -3.754 -6.664 1.00 97.50 80 ASN A CA 1
ATOM 623 C C . ASN A 1 80 ? -9.957 -3.409 -5.205 1.00 97.50 80 ASN A C 1
ATOM 625 O O . ASN A 1 80 ? -10.779 -3.486 -4.293 1.00 97.50 80 ASN A O 1
ATOM 629 N N . VAL A 1 81 ? -8.699 -3.024 -4.988 1.00 98.06 81 VAL A N 1
ATOM 630 C CA . VAL A 1 81 ? -8.202 -2.494 -3.716 1.00 98.06 81 VAL A CA 1
ATOM 631 C C . VAL A 1 81 ? -8.307 -0.963 -3.749 1.00 98.06 81 VAL A C 1
ATOM 633 O O . VAL A 1 81 ? -7.744 -0.337 -4.655 1.00 98.06 81 VAL A O 1
ATOM 636 N N . PRO A 1 82 ? -8.991 -0.330 -2.777 1.00 97.44 82 PRO A N 1
ATOM 637 C CA . PRO A 1 82 ? -9.079 1.123 -2.668 1.00 97.44 82 PRO A CA 1
ATOM 638 C C . PRO A 1 82 ? -7.715 1.817 -2.782 1.00 97.44 82 PRO A C 1
ATOM 640 O O . PRO A 1 82 ? -6.729 1.391 -2.179 1.00 97.44 82 PRO A O 1
ATOM 643 N N . LEU A 1 83 ? -7.663 2.913 -3.544 1.00 97.75 83 LEU A N 1
ATOM 644 C CA . LEU A 1 83 ? -6.430 3.636 -3.853 1.00 97.75 83 LEU A CA 1
ATOM 645 C C . LEU A 1 83 ? -6.566 5.135 -3.560 1.00 97.75 83 LEU A C 1
ATOM 647 O O . LEU A 1 83 ? -7.434 5.808 -4.113 1.00 97.75 83 LEU A O 1
ATOM 651 N N . ILE A 1 84 ? -5.634 5.681 -2.775 1.00 97.81 84 ILE A N 1
ATOM 652 C CA . ILE A 1 84 ? -5.487 7.122 -2.533 1.00 97.81 84 ILE A CA 1
ATOM 653 C C . ILE A 1 84 ? -4.128 7.600 -3.049 1.00 97.81 84 ILE A C 1
ATOM 655 O O . ILE A 1 84 ? -3.082 7.043 -2.723 1.00 97.81 84 ILE A O 1
ATOM 659 N N . THR A 1 85 ? -4.127 8.681 -3.830 1.00 96.62 85 THR A N 1
ATOM 660 C CA . THR A 1 85 ? -2.910 9.246 -4.446 1.00 96.62 85 THR A CA 1
ATOM 661 C C . THR A 1 85 ? -2.624 10.686 -4.021 1.00 96.62 85 THR A C 1
ATOM 663 O O . THR A 1 85 ? -1.841 11.385 -4.661 1.00 96.62 85 THR A O 1
ATOM 666 N N . ASN A 1 86 ? -3.283 11.163 -2.964 1.00 95.06 86 ASN A N 1
ATOM 667 C CA . ASN A 1 86 ? -3.170 12.529 -2.464 1.00 95.06 86 ASN A CA 1
ATOM 668 C C . ASN A 1 86 ? -2.969 12.509 -0.945 1.00 95.06 86 ASN A C 1
ATOM 670 O O . ASN A 1 86 ? -3.748 11.884 -0.230 1.00 95.06 86 ASN A O 1
ATOM 674 N N . SER A 1 87 ? -1.944 13.208 -0.453 1.00 94.62 87 SER A N 1
ATOM 675 C CA . SER A 1 87 ? -1.607 13.242 0.976 1.00 94.62 87 SER A CA 1
ATOM 676 C C . SER A 1 87 ? -2.698 13.879 1.829 1.00 94.62 87 SER A C 1
ATOM 678 O O . SER A 1 87 ? -3.045 13.332 2.866 1.00 94.62 87 SER A O 1
ATOM 680 N N . ARG A 1 88 ? -3.281 14.997 1.382 1.00 95.56 88 ARG A N 1
ATOM 681 C CA . ARG A 1 88 ? -4.350 15.692 2.110 1.00 95.56 88 ARG A CA 1
ATOM 682 C C . ARG A 1 88 ? -5.592 14.814 2.235 1.00 95.56 88 ARG A C 1
ATOM 684 O O . ARG A 1 88 ? -6.170 14.744 3.313 1.00 95.56 88 ARG A O 1
ATOM 691 N N . LEU A 1 89 ? -5.971 14.135 1.151 1.00 96.12 89 LEU A N 1
ATOM 692 C CA . LEU A 1 89 ? -7.088 13.192 1.174 1.00 96.12 89 LEU A CA 1
ATOM 693 C C . LEU A 1 89 ? -6.788 11.993 2.081 1.00 96.12 89 LEU A C 1
ATOM 695 O O . LEU A 1 89 ? -7.648 11.610 2.862 1.00 96.12 89 LEU A O 1
ATOM 699 N N . ALA A 1 90 ? -5.575 11.435 2.013 1.00 96.19 90 ALA A N 1
ATOM 700 C CA . ALA A 1 90 ? -5.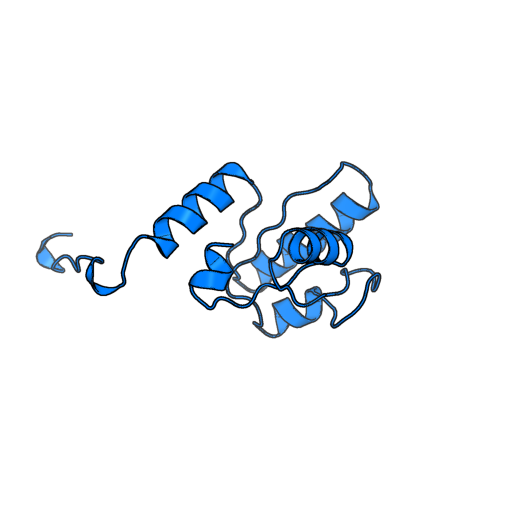165 10.326 2.871 1.00 96.19 90 ALA A CA 1
ATOM 701 C C . ALA A 1 90 ? -5.237 10.701 4.357 1.00 96.19 90 ALA A C 1
ATOM 703 O O . ALA A 1 90 ? -5.809 9.950 5.140 1.00 96.19 90 ALA A O 1
ATOM 704 N N . SER A 1 91 ? -4.707 11.868 4.736 1.00 95.06 91 SER A N 1
ATOM 705 C CA . SER A 1 91 ? -4.771 12.371 6.111 1.00 95.06 91 SER A CA 1
ATOM 706 C C . SER A 1 91 ? -6.211 12.546 6.582 1.00 95.06 91 SER A C 1
ATOM 708 O O . SER A 1 91 ? -6.582 11.961 7.593 1.00 95.06 91 SER A O 1
ATOM 710 N N . ALA A 1 92 ? -7.038 13.264 5.813 1.00 95.25 92 ALA A N 1
ATOM 711 C CA . ALA A 1 92 ? -8.435 13.501 6.172 1.00 95.25 92 ALA A CA 1
ATOM 712 C C . ALA A 1 92 ? -9.237 12.194 6.283 1.00 95.25 92 ALA A C 1
ATOM 714 O O . ALA A 1 92 ? -10.040 12.036 7.197 1.00 95.25 92 ALA A O 1
ATOM 715 N N . PHE A 1 93 ? -8.997 11.243 5.375 1.00 94.69 93 PHE A N 1
ATOM 716 C CA . PHE A 1 93 ? -9.634 9.932 5.413 1.00 94.69 93 PHE A CA 1
ATOM 717 C C . PHE A 1 93 ? -9.228 9.150 6.667 1.00 94.69 93 PHE A C 1
ATOM 719 O O . PHE A 1 93 ? -10.101 8.705 7.407 1.00 94.69 93 PHE A O 1
ATOM 726 N N . ILE A 1 94 ? -7.920 9.036 6.936 1.00 94.50 94 ILE A N 1
ATOM 727 C CA . ILE A 1 94 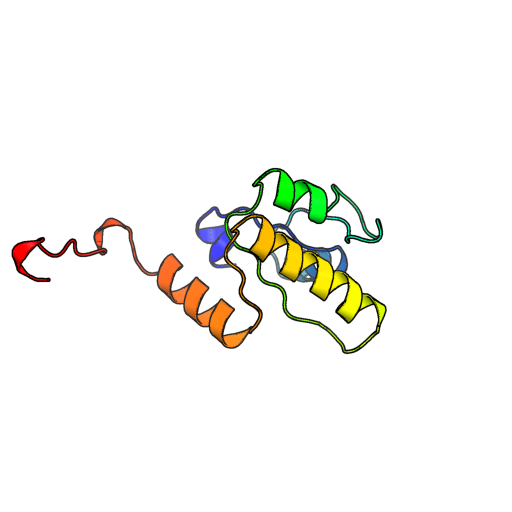? -7.382 8.323 8.105 1.00 94.50 94 ILE A CA 1
ATOM 728 C C . ILE A 1 94 ? -7.903 8.914 9.409 1.00 94.50 94 ILE A C 1
ATOM 730 O O . ILE A 1 94 ? -8.340 8.167 10.279 1.00 94.50 94 ILE A O 1
ATOM 734 N N . GLU A 1 95 ? -7.895 10.238 9.540 1.00 93.62 95 GLU A N 1
ATOM 735 C CA . GLU A 1 95 ? -8.456 10.922 10.704 1.00 93.62 95 GLU A CA 1
ATOM 736 C C . GLU A 1 95 ? -9.943 10.590 10.866 1.00 93.62 95 GLU A C 1
ATOM 738 O O . GLU A 1 95 ? -10.353 10.134 11.932 1.00 93.62 95 GLU A O 1
ATOM 743 N N . ALA A 1 96 ? -10.740 10.727 9.802 1.00 91.81 96 ALA A N 1
ATOM 744 C CA . ALA A 1 96 ? -12.178 10.488 9.859 1.00 91.81 96 ALA A CA 1
ATOM 745 C C . ALA A 1 96 ? -12.527 9.068 10.332 1.00 91.81 96 ALA A C 1
ATOM 747 O O . ALA A 1 96 ? -13.284 8.916 11.291 1.00 91.81 96 ALA A O 1
ATOM 748 N N . PHE A 1 97 ? -11.963 8.025 9.711 1.00 88.50 97 PHE A N 1
ATOM 749 C CA . PHE A 1 97 ? -12.348 6.650 10.055 1.00 88.50 97 PHE A CA 1
ATOM 750 C C . PHE A 1 97 ? -11.708 6.149 11.353 1.00 88.50 97 PHE A C 1
ATOM 752 O O . PHE A 1 97 ? -12.226 5.231 11.977 1.00 88.50 97 PHE A O 1
ATOM 759 N N . CYS A 1 98 ? -10.589 6.730 11.790 1.00 90.88 98 CYS A N 1
ATOM 760 C CA . CYS A 1 98 ? -9.999 6.368 13.076 1.00 90.88 98 CYS A CA 1
ATOM 761 C C . CYS A 1 98 ? -10.706 7.053 14.256 1.00 90.88 98 CYS A C 1
ATOM 763 O O . CYS A 1 98 ? -10.650 6.529 15.373 1.00 90.88 98 CYS A O 1
ATOM 765 N N . HIS A 1 99 ? -11.351 8.203 14.043 1.00 88.00 99 HIS A N 1
ATOM 766 C CA . HIS A 1 99 ? -12.122 8.896 15.078 1.00 88.00 99 HIS A CA 1
ATOM 767 C C . HIS A 1 99 ? -13.575 8.428 15.182 1.00 88.00 99 HIS A C 1
ATOM 769 O O . HIS A 1 99 ? -14.133 8.495 16.274 1.00 88.00 99 HIS A O 1
ATOM 775 N N . LEU A 1 100 ? -14.169 7.932 14.097 1.00 82.75 100 LEU A N 1
ATOM 776 C CA . LEU A 1 100 ? -15.519 7.377 14.115 1.00 82.75 100 LEU A CA 1
ATOM 777 C C . LEU A 1 100 ? -15.504 5.967 14.724 1.00 82.75 100 LEU A C 1
ATOM 779 O O . LEU A 1 100 ? -14.858 5.070 14.183 1.00 82.75 100 LEU A O 1
ATOM 783 N N . ALA A 1 101 ? -16.196 5.753 15.846 1.00 78.75 101 ALA A N 1
ATOM 784 C CA . ALA A 1 101 ? -16.417 4.398 16.339 1.00 78.75 101 ALA A CA 1
ATOM 785 C C . ALA A 1 101 ? -17.500 3.712 15.496 1.00 78.75 1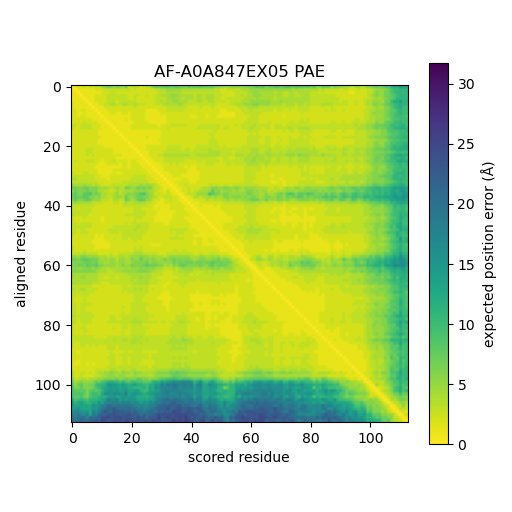01 ALA A C 1
ATOM 787 O O . ALA A 1 101 ? -18.435 4.362 15.033 1.00 78.75 101 ALA A O 1
ATOM 788 N N . GLU A 1 102 ? -17.422 2.389 15.335 1.00 75.25 102 GLU A N 1
ATOM 789 C CA . GLU A 1 102 ? -18.471 1.627 14.636 1.00 75.25 102 GLU A CA 1
ATOM 790 C C . GLU A 1 102 ? -19.858 1.852 15.257 1.00 75.25 102 GLU A C 1
ATOM 792 O O . GLU A 1 102 ? -20.856 1.915 14.546 1.00 75.25 102 GLU A O 1
ATOM 797 N N . THR A 1 103 ? -19.916 2.064 16.576 1.00 77.81 103 THR A N 1
ATOM 798 C CA . THR A 1 103 ? -21.145 2.385 17.321 1.00 77.81 103 THR A CA 1
ATOM 799 C C . THR A 1 103 ? -21.759 3.730 16.949 1.00 77.81 103 THR A C 1
ATOM 801 O O . THR A 1 103 ? -22.952 3.937 17.161 1.00 77.81 103 THR A O 1
ATOM 804 N N . ASP A 1 104 ? -20.959 4.644 16.404 1.00 80.88 104 ASP A N 1
ATOM 805 C CA . ASP A 1 104 ? -21.397 5.987 16.027 1.00 80.88 104 ASP A CA 1
ATOM 806 C C . ASP A 1 104 ? -21.918 6.024 14.584 1.00 80.88 104 ASP A C 1
ATOM 808 O O . ASP A 1 104 ? -22.510 7.022 14.159 1.00 80.88 104 ASP A O 1
ATOM 812 N N . ILE A 1 105 ? -21.738 4.932 13.828 1.00 81.69 105 ILE A N 1
ATOM 813 C CA . ILE A 1 105 ? -22.271 4.782 12.476 1.00 81.69 105 ILE A CA 1
ATOM 814 C C . ILE A 1 105 ? -23.786 4.591 12.578 1.00 81.69 105 ILE A C 1
ATOM 816 O O . ILE A 1 105 ? -24.298 3.498 12.813 1.00 81.69 105 ILE A O 1
ATOM 820 N N . GLN A 1 106 ? -24.516 5.689 12.397 1.00 79.44 106 GLN A N 1
ATOM 821 C CA . GLN A 1 106 ? -25.974 5.678 12.387 1.00 79.44 106 GLN A CA 1
ATOM 822 C C . GLN A 1 106 ? -26.486 4.881 11.181 1.00 79.44 106 GLN A C 1
ATOM 824 O O . GLN A 1 106 ? -26.256 5.257 10.029 1.00 79.44 106 GLN A O 1
ATOM 829 N N . ILE A 1 107 ? -27.215 3.797 11.443 1.00 79.56 107 ILE A N 1
ATOM 830 C CA . ILE A 1 107 ? -27.955 3.069 10.410 1.00 79.56 107 ILE A CA 1
ATOM 831 C C . ILE A 1 107 ? -29.273 3.810 10.201 1.00 79.56 107 ILE A C 1
ATOM 833 O O . ILE A 1 107 ? -30.158 3.765 11.055 1.00 79.56 107 ILE A O 1
ATOM 837 N N . LYS A 1 108 ? -29.404 4.502 9.067 1.00 74.31 108 LYS A N 1
ATOM 838 C CA . LYS A 1 108 ? -30.701 5.040 8.648 1.00 74.31 108 LYS A CA 1
ATOM 839 C C . LYS A 1 108 ? -31.645 3.901 8.294 1.00 74.31 108 LYS A C 1
ATOM 841 O O . LYS A 1 108 ? -31.229 2.902 7.702 1.00 74.31 108 LYS A O 1
ATOM 846 N N . SER A 1 109 ? -32.919 4.060 8.636 1.00 80.50 109 SER A N 1
ATOM 847 C CA . SER A 1 109 ? -33.944 3.121 8.186 1.00 80.50 109 SER A CA 1
ATOM 848 C C . SER A 1 109 ? -34.025 3.161 6.662 1.00 80.50 109 SER A C 1
ATOM 850 O O . SER A 1 109 ? -33.891 4.220 6.052 1.00 80.50 109 SER A O 1
ATOM 852 N N . TRP A 1 110 ? -34.303 2.017 6.033 1.00 75.75 110 TRP A N 1
ATOM 853 C CA . TRP A 1 110 ? -34.513 1.946 4.583 1.00 75.75 110 TRP A CA 1
ATOM 854 C C . TRP A 1 110 ? -35.621 2.897 4.092 1.00 75.75 110 TRP A C 1
ATOM 856 O O . TRP A 1 110 ? -35.618 3.305 2.942 1.00 75.75 110 TRP A O 1
ATOM 866 N N . GLN A 1 111 ? -36.556 3.271 4.970 1.00 78.94 111 GLN A N 1
ATOM 867 C CA . GLN A 1 111 ? -37.650 4.206 4.677 1.00 78.94 111 GLN A CA 1
ATOM 868 C C . GLN A 1 111 ? -37.209 5.683 4.632 1.00 78.94 111 GLN A C 1
ATOM 870 O O . GLN A 1 111 ? -38.007 6.537 4.257 1.00 78.94 111 GLN A O 1
ATOM 875 N N . GLU A 1 112 ? -35.976 5.994 5.045 1.00 74.62 112 GLU A N 1
ATOM 876 C CA . GLU A 1 112 ? -35.403 7.350 5.054 1.00 74.62 112 GLU A CA 1
ATOM 877 C C . GLU A 1 112 ? -34.501 7.641 3.836 1.00 74.62 112 GLU A C 1
ATOM 879 O O . GLU A 1 112 ? -33.925 8.731 3.755 1.00 74.62 112 GLU A O 1
ATOM 884 N N . TYR A 1 113 ? -34.358 6.673 2.924 1.00 60.62 113 TYR A N 1
ATOM 885 C CA . TYR A 1 113 ? -33.696 6.798 1.619 1.00 60.62 113 TYR A CA 1
ATOM 886 C C . TYR A 1 113 ? -34.735 6.879 0.499 1.00 60.62 113 TYR A C 1
ATOM 888 O O . TYR A 1 113 ? -34.508 7.686 -0.430 1.00 60.62 113 TYR A O 1
#

Radius of gyration: 16.12 Å; Cα contacts (8 Å, |Δi|>4): 142; chains: 1; bounding box: 52×28×32 Å

Foldseek 3Di:
DLCVVVVHAAADAPVVQVVCVVVVHHHHHEAFPVRPGDDHHLLVCLVVVVAQEEEQEQPDDDPVSVVRSVSNVVSCVVSVRHYHHDPVVVVVVSVVVSPDDPVNPDDDDPVVD

pLDDT: mean 92.83, std 6.65, range [60.62, 98.12]